Protein AF-A0AAU3I5W7-F1 (afdb_monomer_lite)

Sequence (65 aa):
MEIPETAVVLNQRIIARESLDSSVPAALKLKKRTKRFALDNELDHLPMGDIVSVALDEWLTARGF

Organism: NCBI:txid2903851

Radius of gyration: 12.73 Å; chains: 1; bounding box: 34×26×30 Å

Structure (mmCIF, N/CA/C/O backbone):
data_AF-A0AAU3I5W7-F1
#
_entry.id   AF-A0AAU3I5W7-F1
#
loop_
_atom_site.group_PDB
_atom_site.id
_atom_site.type_symbol
_atom_site.label_atom_id
_atom_site.label_alt_id
_atom_site.label_comp_id
_atom_site.label_asym_id
_atom_site.label_entity_id
_atom_site.label_seq_id
_atom_site.pdbx_PDB_ins_code
_atom_site.Ca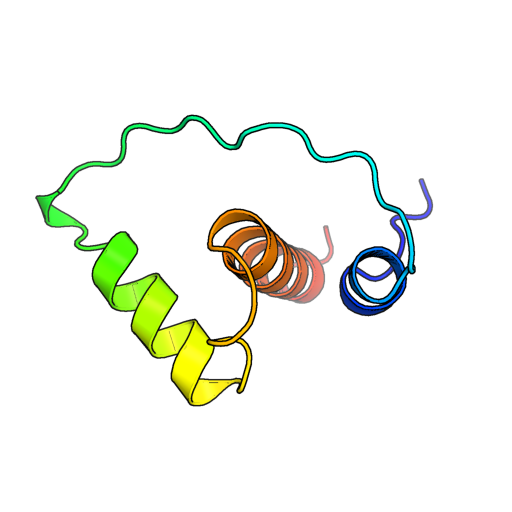rtn_x
_atom_site.Cartn_y
_atom_site.Cartn_z
_atom_site.occupancy
_atom_site.B_iso_or_equiv
_atom_site.auth_seq_id
_atom_site.auth_comp_id
_atom_site.auth_asym_id
_atom_site.auth_atom_id
_atom_site.pdbx_PDB_model_num
ATOM 1 N N . MET A 1 1 ? 3.614 -9.625 -19.554 1.00 53.53 1 MET A N 1
ATOM 2 C CA . MET A 1 1 ? 4.277 -8.320 -19.354 1.00 53.53 1 MET A CA 1
ATOM 3 C C . MET A 1 1 ? 5.014 -8.438 -18.039 1.00 53.53 1 MET A C 1
ATOM 5 O O . MET A 1 1 ? 4.423 -8.972 -17.114 1.00 53.53 1 MET A O 1
ATOM 9 N N . GLU A 1 2 ? 6.288 -8.071 -17.982 1.00 79.38 2 GLU A N 1
ATOM 10 C CA . GLU A 1 2 ? 7.051 -8.095 -16.731 1.00 79.38 2 GLU A CA 1
ATOM 11 C C . GLU A 1 2 ? 6.593 -6.905 -15.878 1.00 79.38 2 GLU A C 1
ATOM 13 O O . GLU A 1 2 ? 6.721 -5.757 -16.307 1.00 79.38 2 GLU A O 1
ATOM 18 N N . ILE A 1 3 ? 5.958 -7.183 -14.737 1.00 74.56 3 ILE A N 1
ATOM 19 C CA . ILE A 1 3 ? 5.543 -6.164 -13.769 1.00 74.56 3 ILE A CA 1
ATOM 20 C C . ILE A 1 3 ? 6.713 -5.995 -12.794 1.00 74.56 3 ILE A C 1
ATOM 22 O O . ILE A 1 3 ? 7.165 -6.993 -12.233 1.00 74.56 3 ILE A O 1
ATOM 26 N N . PRO A 1 4 ? 7.249 -4.778 -12.618 1.00 77.62 4 PRO A N 1
ATOM 27 C CA . PRO A 1 4 ? 8.364 -4.562 -11.709 1.00 77.62 4 PRO A CA 1
ATOM 28 C C . PRO A 1 4 ? 7.912 -4.698 -10.252 1.00 77.62 4 PRO A C 1
ATOM 30 O O . PRO A 1 4 ? 6.820 -4.263 -9.895 1.00 77.62 4 PRO A O 1
ATOM 33 N N . GLU A 1 5 ? 8.788 -5.229 -9.398 1.00 79.25 5 GLU A N 1
ATOM 34 C CA . GLU A 1 5 ? 8.543 -5.298 -7.956 1.00 79.25 5 GLU A CA 1
ATOM 35 C C . GLU A 1 5 ? 8.311 -3.896 -7.372 1.00 79.25 5 GLU A C 1
ATOM 37 O O . GLU A 1 5 ? 9.153 -2.997 -7.511 1.00 79.25 5 GLU A O 1
ATOM 42 N N . THR A 1 6 ? 7.196 -3.710 -6.661 1.00 80.88 6 THR A N 1
ATOM 43 C CA . THR A 1 6 ? 6.804 -2.395 -6.130 1.00 80.88 6 THR A CA 1
ATOM 44 C C . THR A 1 6 ? 7.878 -1.789 -5.228 1.00 80.88 6 THR A C 1
ATOM 46 O O . THR A 1 6 ? 8.199 -0.606 -5.354 1.00 80.88 6 THR A O 1
ATOM 49 N N . ALA A 1 7 ? 8.503 -2.594 -4.364 1.00 76.44 7 ALA A N 1
ATOM 50 C CA . ALA A 1 7 ? 9.578 -2.133 -3.484 1.00 76.44 7 ALA A CA 1
ATOM 51 C C . ALA A 1 7 ? 10.787 -1.590 -4.267 1.00 76.44 7 ALA A C 1
ATOM 53 O O . ALA A 1 7 ? 11.404 -0.607 -3.854 1.00 76.44 7 ALA A O 1
ATOM 54 N N . VAL A 1 8 ? 11.119 -2.188 -5.414 1.00 80.69 8 VAL A N 1
ATOM 55 C CA . VAL A 1 8 ? 12.232 -1.736 -6.262 1.00 80.69 8 VAL A CA 1
ATOM 56 C C . VAL A 1 8 ? 11.906 -0.391 -6.903 1.00 80.69 8 VAL A C 1
ATOM 58 O O . VAL A 1 8 ? 12.755 0.502 -6.913 1.00 80.69 8 VAL A O 1
ATOM 61 N N . VAL A 1 9 ? 10.677 -0.219 -7.398 1.00 82.06 9 VAL A N 1
ATOM 62 C CA . VAL A 1 9 ? 10.23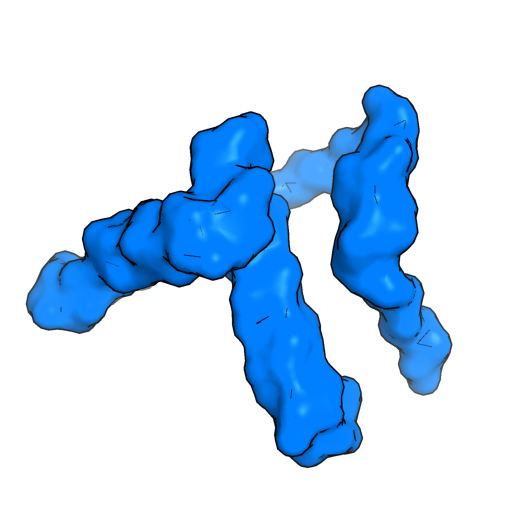6 1.047 -8.001 1.00 82.06 9 VAL A CA 1
ATOM 63 C C . VAL A 1 9 ? 10.204 2.161 -6.956 1.00 82.06 9 VAL A C 1
ATOM 65 O O . VAL A 1 9 ? 10.758 3.230 -7.197 1.00 82.06 9 VAL A O 1
ATOM 68 N N . LEU A 1 10 ? 9.628 1.907 -5.779 1.00 81.94 10 LEU A N 1
ATOM 69 C CA . LEU A 1 10 ? 9.481 2.910 -4.717 1.00 81.94 10 LEU A CA 1
ATOM 70 C C . LEU A 1 10 ? 10.809 3.348 -4.080 1.00 81.94 10 LEU A C 1
ATOM 72 O O . LEU A 1 10 ? 10.903 4.469 -3.583 1.00 81.94 10 LEU A O 1
ATOM 76 N N . ASN A 1 11 ? 11.847 2.510 -4.133 1.00 76.38 11 ASN A N 1
ATOM 77 C CA . ASN A 1 11 ? 13.182 2.845 -3.625 1.00 76.38 11 ASN A CA 1
ATOM 78 C C . ASN A 1 11 ? 14.016 3.727 -4.579 1.00 76.38 11 ASN A C 1
ATOM 80 O O . ASN A 1 11 ? 15.144 4.112 -4.252 1.00 76.38 11 ASN A O 1
ATOM 84 N N . GLN A 1 12 ? 13.503 4.070 -5.763 1.00 76.88 12 GLN A N 1
ATOM 85 C CA . GLN A 1 12 ? 14.197 4.951 -6.703 1.00 76.88 12 GLN A CA 1
ATOM 86 C C . GLN A 1 12 ? 14.240 6.406 -6.194 1.00 76.88 12 GLN A C 1
ATOM 88 O O . GLN A 1 12 ? 13.280 6.936 -5.640 1.00 76.88 12 GLN A O 1
ATOM 93 N N . ARG A 1 13 ? 15.369 7.099 -6.416 1.00 61.41 13 ARG A N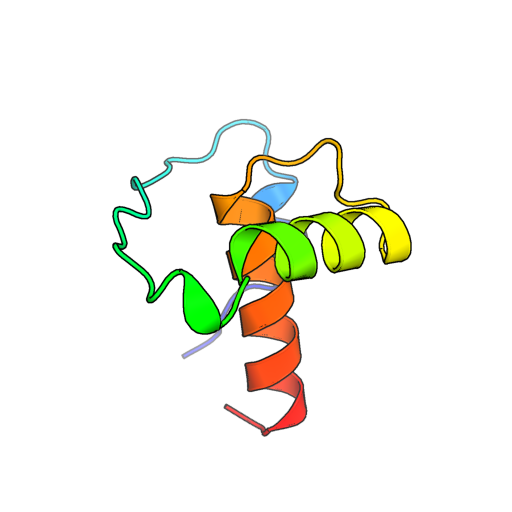 1
ATOM 94 C CA . ARG A 1 13 ? 15.595 8.466 -5.894 1.00 61.41 13 ARG A CA 1
ATOM 95 C C . ARG A 1 13 ? 14.655 9.525 -6.477 1.00 61.41 13 ARG A C 1
ATOM 97 O O . ARG A 1 13 ? 14.378 10.518 -5.812 1.00 61.41 13 ARG A O 1
ATOM 104 N N . ILE A 1 14 ? 14.215 9.353 -7.723 1.00 72.69 14 ILE A N 1
ATOM 105 C CA . ILE A 1 14 ? 13.306 10.265 -8.424 1.00 72.69 14 ILE A CA 1
ATOM 106 C C . ILE A 1 14 ? 12.290 9.400 -9.162 1.00 72.69 14 ILE A C 1
ATOM 108 O O . ILE A 1 14 ? 12.671 8.608 -10.017 1.00 72.69 14 ILE A O 1
ATOM 112 N N . ILE A 1 15 ? 11.012 9.563 -8.824 1.00 75.06 15 ILE A N 1
ATOM 113 C CA . ILE A 1 15 ? 9.907 8.768 -9.365 1.00 75.06 15 ILE A CA 1
ATOM 114 C C . ILE A 1 15 ? 8.793 9.730 -9.753 1.00 75.06 15 ILE A C 1
ATOM 116 O O . ILE A 1 15 ? 8.372 10.553 -8.930 1.00 75.06 15 ILE A O 1
ATOM 120 N N . ALA A 1 16 ? 8.323 9.637 -10.996 1.00 69.75 16 ALA A N 1
ATOM 121 C CA . ALA A 1 16 ? 7.112 10.323 -11.422 1.00 69.75 16 ALA A CA 1
ATOM 122 C C . ALA A 1 16 ? 5.909 9.669 -10.728 1.00 69.75 16 ALA A C 1
ATOM 124 O O . ALA A 1 16 ? 5.744 8.453 -10.787 1.00 69.75 16 ALA A O 1
ATOM 125 N N . ARG A 1 17 ? 5.097 10.474 -10.039 1.00 68.06 17 ARG A N 1
ATOM 126 C CA . ARG A 1 17 ? 3.920 10.009 -9.297 1.00 68.06 17 ARG A CA 1
ATOM 127 C C . ARG A 1 17 ? 2.665 10.591 -9.918 1.00 68.06 17 ARG A C 1
ATOM 129 O O . ARG A 1 17 ? 2.583 11.803 -10.112 1.00 68.06 17 ARG A O 1
ATOM 136 N N . GLU A 1 18 ? 1.682 9.740 -10.161 1.00 57.91 18 GLU A N 1
ATOM 137 C CA . GLU A 1 18 ? 0.315 10.177 -10.421 1.00 57.91 18 GLU A CA 1
ATOM 138 C C . GLU A 1 18 ? -0.448 10.294 -9.096 1.00 57.91 18 GLU A C 1
ATOM 140 O O . GLU A 1 18 ? -0.165 9.588 -8.125 1.00 57.91 18 GLU A O 1
ATOM 145 N N . SER A 1 19 ? -1.407 11.218 -9.028 1.00 54.97 19 SER A N 1
ATOM 146 C CA . SER A 1 19 ? -2.271 11.338 -7.854 1.00 54.97 19 SER A CA 1
ATOM 147 C C . SER A 1 19 ? -3.288 10.203 -7.856 1.00 54.97 19 SER A C 1
ATOM 149 O O . SER A 1 19 ? -4.078 10.083 -8.790 1.00 54.97 19 SER A O 1
ATOM 151 N N . LEU A 1 20 ? -3.326 9.412 -6.784 1.00 63.56 20 LEU A N 1
ATOM 152 C CA . LEU A 1 20 ? -4.415 8.467 -6.554 1.00 63.56 20 LEU A CA 1
ATOM 153 C C . LEU A 1 20 ? -5.637 9.229 -6.016 1.00 63.56 20 LEU A C 1
ATOM 155 O O . LEU A 1 20 ? -5.860 9.294 -4.805 1.00 63.56 20 LEU A O 1
ATOM 159 N N . ASP A 1 21 ? -6.411 9.843 -6.910 1.00 65.56 21 ASP A N 1
ATOM 160 C CA . ASP A 1 21 ? -7.662 10.519 -6.555 1.00 65.56 21 ASP A CA 1
ATOM 161 C C . ASP A 1 21 ? -8.805 9.496 -6.495 1.00 65.56 21 ASP A C 1
ATOM 163 O O . ASP A 1 21 ? -9.303 9.023 -7.517 1.00 65.56 21 ASP A O 1
ATOM 167 N N . SER A 1 22 ? -9.180 9.075 -5.283 1.00 65.38 22 SER A N 1
ATOM 168 C CA . SER A 1 22 ? -10.286 8.133 -5.095 1.00 65.38 22 SER A CA 1
ATOM 169 C C . SER A 1 22 ? -11.160 8.501 -3.900 1.00 65.38 22 SER A C 1
ATOM 171 O O . SER A 1 22 ? -10.703 8.635 -2.762 1.00 65.38 22 SER A O 1
ATOM 173 N N . SER A 1 23 ? -12.464 8.623 -4.160 1.00 72.94 23 SER A N 1
ATOM 174 C CA . SER A 1 23 ? -13.481 8.668 -3.114 1.00 72.94 23 SER A CA 1
ATOM 175 C C . SER A 1 23 ? -13.859 7.241 -2.732 1.00 72.94 23 SER A C 1
ATOM 177 O O . SER A 1 23 ? -14.285 6.453 -3.575 1.00 72.94 23 SER A O 1
ATOM 179 N N . VAL A 1 24 ? -13.704 6.902 -1.452 1.00 78.50 24 VAL A N 1
ATOM 180 C CA . VAL A 1 24 ? -14.062 5.584 -0.915 1.00 78.50 24 VAL A CA 1
ATOM 181 C C . VAL A 1 24 ? -15.193 5.700 0.106 1.00 78.50 24 VAL A C 1
ATOM 183 O O . VAL A 1 24 ? -15.208 6.652 0.893 1.00 78.50 24 VAL A O 1
ATOM 186 N N . PRO A 1 25 ? -16.121 4.725 0.176 1.00 81.88 25 PRO A N 1
ATOM 187 C CA . PRO A 1 25 ? -17.176 4.744 1.182 1.00 81.88 25 PRO A CA 1
ATOM 188 C C . PRO A 1 25 ? -16.614 4.783 2.611 1.00 81.88 25 PRO A C 1
ATOM 190 O O . PRO A 1 25 ? -15.907 3.871 3.050 1.00 81.88 25 PRO A O 1
ATOM 193 N N . ALA A 1 26 ? -16.977 5.815 3.379 1.00 79.69 26 ALA A N 1
ATOM 194 C CA . ALA A 1 26 ? -16.474 6.018 4.741 1.00 79.69 26 ALA A CA 1
ATOM 195 C C . ALA A 1 26 ? -16.804 4.849 5.691 1.00 79.69 26 ALA A C 1
ATOM 197 O O . ALA A 1 26 ? -16.009 4.525 6.577 1.00 79.69 26 ALA A O 1
ATOM 198 N N . ALA A 1 27 ? -17.937 4.170 5.468 1.00 81.81 27 ALA A N 1
ATOM 199 C CA . ALA A 1 27 ? -18.372 3.007 6.243 1.00 81.81 27 ALA A CA 1
ATOM 200 C C . ALA A 1 27 ? -17.347 1.856 6.236 1.00 81.81 27 ALA A C 1
ATOM 202 O O . ALA A 1 27 ? -17.216 1.143 7.230 1.00 81.81 27 ALA A O 1
ATOM 203 N N . LEU A 1 28 ? -16.561 1.720 5.161 1.00 76.44 28 LEU A N 1
ATOM 204 C CA . LEU A 1 28 ? -15.522 0.691 5.034 1.00 76.44 28 LEU A CA 1
ATOM 205 C C . LEU A 1 28 ? -14.255 1.012 5.838 1.00 76.44 28 LEU A C 1
ATOM 207 O O . LEU A 1 28 ? -13.386 0.150 5.998 1.00 76.44 28 LEU A O 1
ATOM 211 N N . LYS A 1 29 ? -14.134 2.253 6.336 1.00 84.19 29 LYS A N 1
ATOM 212 C CA . LYS A 1 29 ? -13.010 2.747 7.146 1.00 84.19 29 LYS A CA 1
ATOM 213 C C . LYS A 1 29 ? -11.639 2.465 6.511 1.00 84.19 29 LYS A C 1
ATOM 215 O O . LYS A 1 29 ? -10.663 2.253 7.234 1.00 84.19 29 LYS A O 1
ATOM 220 N N . LEU A 1 30 ? -11.548 2.480 5.175 1.00 87.19 30 LEU A N 1
ATOM 221 C CA . LEU A 1 30 ? -10.341 2.070 4.444 1.00 87.19 30 LEU A CA 1
ATOM 222 C C . LEU A 1 30 ? -9.114 2.881 4.861 1.00 87.19 30 LEU A C 1
ATOM 224 O O . LEU A 1 30 ? -8.130 2.287 5.271 1.00 87.19 30 LEU A O 1
ATOM 228 N N . LYS A 1 31 ? -9.215 4.213 4.949 1.00 85.88 31 LYS A N 1
ATOM 229 C CA . LYS A 1 31 ? -8.110 5.068 5.425 1.00 85.88 31 LYS A CA 1
ATOM 230 C C . LYS A 1 31 ? -7.545 4.635 6.787 1.00 85.88 31 LYS A C 1
ATOM 232 O O . LYS A 1 31 ? -6.338 4.694 6.993 1.00 85.88 31 LYS A O 1
ATOM 237 N N . LYS A 1 32 ? -8.394 4.197 7.727 1.00 88.81 32 LYS A N 1
ATOM 238 C CA . LYS A 1 32 ? -7.945 3.700 9.042 1.00 88.81 32 LYS A CA 1
ATOM 239 C C . LYS A 1 32 ? -7.237 2.351 8.909 1.00 88.81 32 LYS A C 1
ATOM 241 O O . LYS A 1 32 ? -6.205 2.148 9.539 1.00 88.81 32 LYS A O 1
ATOM 246 N N . ARG A 1 33 ? -7.793 1.442 8.107 1.00 92.75 33 ARG A N 1
ATOM 247 C CA . ARG A 1 33 ? -7.235 0.103 7.876 1.00 92.75 33 ARG A CA 1
ATOM 248 C C . ARG A 1 33 ? 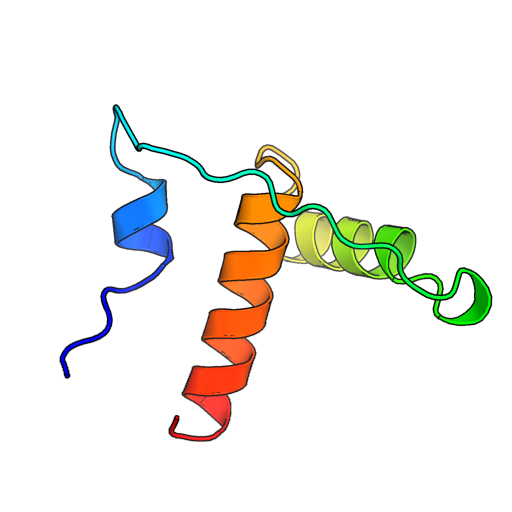-5.896 0.172 7.140 1.00 92.75 33 ARG A C 1
ATOM 250 O O . ARG A 1 33 ? -4.958 -0.470 7.586 1.00 92.75 33 ARG A O 1
ATOM 257 N N . THR A 1 34 ? -5.778 1.015 6.114 1.00 92.06 34 THR A N 1
ATOM 258 C CA . THR A 1 34 ? -4.527 1.240 5.374 1.00 92.06 34 THR A CA 1
ATOM 259 C C . THR A 1 34 ? -3.440 1.834 6.268 1.00 92.06 34 THR A C 1
ATOM 261 O O . THR A 1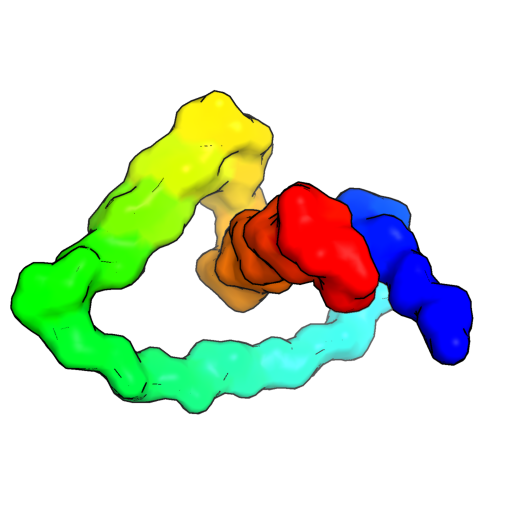 34 ? -2.311 1.368 6.239 1.00 92.06 34 THR A O 1
ATOM 264 N N . LYS A 1 35 ? -3.777 2.790 7.150 1.00 90.06 35 LYS A N 1
ATOM 265 C CA . LYS A 1 35 ? -2.820 3.287 8.157 1.00 90.06 35 LYS A CA 1
ATOM 266 C C . LYS A 1 35 ? -2.349 2.198 9.119 1.00 90.06 35 LYS A C 1
ATOM 268 O O . LYS A 1 35 ? -1.193 2.203 9.516 1.00 90.06 35 LYS A O 1
ATOM 273 N N . ARG A 1 36 ? -3.243 1.290 9.525 1.00 94.44 36 ARG A N 1
ATOM 274 C CA . ARG A 1 36 ? -2.870 0.180 10.405 1.00 94.44 36 ARG A CA 1
ATOM 275 C C . ARG A 1 36 ? -1.956 -0.815 9.691 1.00 94.44 36 ARG A C 1
ATOM 277 O O . ARG A 1 36 ? -0.926 -1.150 10.252 1.00 94.44 36 ARG A O 1
ATOM 284 N N . PHE A 1 37 ? -2.297 -1.190 8.458 1.00 94.31 37 PHE A N 1
ATOM 285 C CA . PHE A 1 37 ? -1.434 -1.996 7.592 1.00 94.31 37 PHE A CA 1
ATOM 286 C C . PHE A 1 37 ? -0.041 -1.373 7.450 1.00 94.31 37 PHE A C 1
ATOM 288 O O . PHE A 1 37 ? 0.946 -2.077 7.601 1.00 94.31 37 PHE A O 1
ATOM 295 N N . ALA A 1 38 ? 0.042 -0.055 7.234 1.00 94.44 38 ALA A N 1
ATOM 296 C CA . ALA A 1 38 ? 1.323 0.633 7.118 1.00 94.44 38 ALA A CA 1
ATOM 297 C C . ALA A 1 38 ? 2.178 0.491 8.384 1.00 94.44 38 ALA A C 1
ATOM 299 O O . ALA A 1 38 ? 3.351 0.172 8.283 1.00 94.44 38 ALA A O 1
ATOM 300 N N . LEU A 1 39 ? 1.587 0.667 9.569 1.00 95.75 39 LEU A N 1
ATOM 301 C CA . LEU A 1 39 ? 2.298 0.487 10.840 1.00 95.75 39 LEU A CA 1
ATOM 302 C C . LEU A 1 39 ? 2.754 -0.959 11.055 1.00 95.75 39 LEU A C 1
ATOM 304 O O . LEU A 1 39 ? 3.875 -1.181 11.492 1.00 95.75 39 LEU A O 1
ATOM 308 N N . ASP A 1 40 ? 1.888 -1.930 10.757 1.00 96.25 40 ASP A N 1
ATOM 309 C CA . ASP A 1 40 ? 2.194 -3.353 10.942 1.00 96.25 40 ASP A CA 1
ATOM 310 C C . ASP A 1 40 ? 3.306 -3.844 9.984 1.00 96.25 40 ASP A C 1
ATOM 312 O O . ASP A 1 40 ? 3.932 -4.860 10.267 1.00 96.25 40 ASP A O 1
ATOM 316 N N . ASN A 1 41 ? 3.570 -3.115 8.890 1.00 93.69 41 ASN A N 1
AT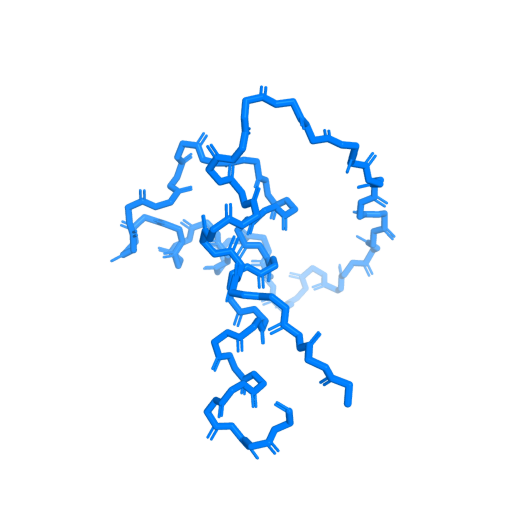OM 317 C CA . ASN A 1 41 ? 4.587 -3.434 7.877 1.00 93.69 41 ASN A CA 1
ATOM 318 C C . ASN A 1 41 ? 5.706 -2.376 7.771 1.00 93.69 41 ASN A C 1
ATOM 320 O O . ASN A 1 41 ? 6.440 -2.364 6.789 1.00 93.69 41 ASN A O 1
ATOM 324 N N . GLU A 1 42 ? 5.825 -1.466 8.744 1.00 94.69 42 GLU A N 1
ATOM 325 C CA . GLU A 1 42 ? 6.867 -0.417 8.786 1.00 94.69 42 GLU A CA 1
ATOM 326 C C . GLU A 1 42 ? 6.868 0.554 7.576 1.00 94.69 42 GLU A C 1
ATOM 328 O O . GLU A 1 42 ? 7.873 1.182 7.243 1.00 94.69 42 GLU A O 1
ATOM 333 N N . LEU A 1 43 ? 5.715 0.732 6.924 1.00 94.12 43 LEU A N 1
ATOM 334 C CA . LEU A 1 43 ? 5.506 1.606 5.760 1.00 94.12 43 LEU A CA 1
ATOM 335 C C . LEU A 1 43 ? 4.915 2.978 6.125 1.00 94.12 43 LEU A C 1
ATOM 337 O O . LEU A 1 43 ? 4.530 3.741 5.242 1.00 94.12 43 LEU A O 1
ATOM 341 N N . ASP A 1 44 ? 4.770 3.311 7.407 1.00 92.00 44 ASP A N 1
ATOM 342 C CA . ASP A 1 44 ? 4.077 4.526 7.862 1.00 92.00 44 ASP A CA 1
ATOM 343 C C . ASP A 1 44 ? 4.792 5.838 7.490 1.00 92.00 44 ASP A C 1
ATOM 345 O O . ASP A 1 44 ? 4.174 6.905 7.491 1.00 92.00 44 ASP A O 1
ATOM 349 N N . HIS A 1 45 ? 6.064 5.745 7.105 1.00 90.56 45 HIS A N 1
ATOM 350 C CA . HIS A 1 45 ? 6.858 6.835 6.545 1.00 90.56 45 HIS A CA 1
ATOM 351 C C . HIS A 1 45 ? 6.562 7.116 5.057 1.00 90.56 45 HIS A C 1
ATOM 353 O O . HIS A 1 45 ? 6.954 8.168 4.545 1.00 90.56 45 HIS A O 1
ATOM 359 N N . LEU A 1 46 ? 5.877 6.203 4.356 1.00 88.38 46 LEU A N 1
ATOM 360 C CA . LEU A 1 46 ? 5.536 6.335 2.939 1.00 88.38 46 LEU A CA 1
ATOM 361 C C . LEU A 1 46 ? 4.240 7.141 2.734 1.00 88.38 46 LEU A C 1
ATOM 363 O O . LEU A 1 46 ? 3.351 7.157 3.592 1.00 88.38 46 LEU A O 1
ATOM 367 N N . PRO A 1 47 ? 4.070 7.812 1.579 1.00 88.81 47 PRO A N 1
ATOM 368 C CA . PRO A 1 47 ? 2.802 8.449 1.250 1.00 88.81 47 PRO A CA 1
ATOM 369 C C . PRO A 1 47 ? 1.694 7.399 1.047 1.00 88.81 47 PRO A C 1
ATOM 371 O O . PRO A 1 47 ? 1.937 6.272 0.628 1.00 88.81 47 PRO A O 1
ATOM 374 N N . MET A 1 48 ? 0.438 7.789 1.299 1.00 87.69 48 MET A N 1
ATOM 375 C CA . MET A 1 48 ? -0.724 6.883 1.240 1.00 87.69 48 MET A CA 1
ATOM 376 C C . MET A 1 48 ? -0.856 6.137 -0.097 1.00 87.69 48 MET A C 1
ATOM 378 O O . MET A 1 48 ? -1.252 4.977 -0.094 1.00 87.69 48 MET A O 1
ATOM 382 N N . GLY A 1 49 ? -0.539 6.792 -1.218 1.00 86.81 49 GLY A N 1
ATOM 383 C CA . GLY A 1 49 ? -0.550 6.154 -2.537 1.00 86.81 49 GLY A CA 1
ATOM 384 C C . GLY A 1 49 ? 0.423 4.977 -2.611 1.00 86.81 49 GLY A C 1
ATOM 385 O O . GLY A 1 49 ? 0.013 3.885 -2.977 1.00 86.81 49 GLY A O 1
ATOM 386 N N . ASP A 1 50 ? 1.663 5.172 -2.160 1.00 89.75 50 ASP A N 1
ATOM 387 C CA . ASP A 1 50 ? 2.713 4.147 -2.172 1.00 89.75 50 ASP A CA 1
ATOM 388 C C . ASP A 1 50 ? 2.349 2.968 -1.247 1.00 89.75 50 ASP A C 1
ATOM 390 O O . ASP A 1 50 ? 2.512 1.811 -1.629 1.00 89.75 50 ASP A O 1
ATOM 394 N N . ILE A 1 51 ? 1.752 3.242 -0.078 1.00 91.75 51 ILE A N 1
ATOM 395 C CA . ILE A 1 51 ? 1.229 2.197 0.826 1.00 91.75 51 ILE A CA 1
ATOM 396 C C . ILE A 1 51 ? 0.144 1.360 0.129 1.00 91.75 51 ILE A C 1
ATOM 398 O O . ILE A 1 51 ? 0.126 0.136 0.253 1.00 91.75 51 ILE A O 1
ATOM 402 N N . VAL A 1 52 ? -0.783 2.013 -0.582 1.00 91.25 52 VAL A N 1
ATOM 403 C CA . VAL A 1 52 ? -1.847 1.320 -1.325 1.00 91.25 52 VAL A CA 1
ATOM 404 C C . VAL A 1 52 ? -1.261 0.485 -2.462 1.00 91.25 52 VAL A C 1
ATOM 406 O O . VAL A 1 52 ? -1.717 -0.640 -2.650 1.00 91.25 52 VAL A O 1
ATOM 409 N N . SER A 1 53 ? -0.253 0.994 -3.174 1.00 91.38 53 SER A N 1
ATOM 410 C CA . SER A 1 53 ? 0.433 0.256 -4.238 1.00 91.38 53 SER A CA 1
ATOM 411 C C . SER A 1 53 ? 1.072 -1.027 -3.713 1.00 91.38 53 SER A C 1
ATOM 413 O O . SER A 1 53 ? 0.799 -2.087 -4.266 1.00 91.38 53 SER A O 1
ATOM 415 N N . VAL A 1 54 ? 1.829 -0.959 -2.609 1.00 92.06 54 VAL A N 1
ATOM 416 C CA . VAL A 1 54 ? 2.434 -2.151 -1.980 1.00 92.06 54 VAL A CA 1
ATOM 417 C C . VAL A 1 54 ? 1.358 -3.161 -1.580 1.00 92.06 54 VAL A C 1
ATOM 419 O O . VAL A 1 54 ? 1.426 -4.326 -1.961 1.00 92.06 54 VAL A O 1
ATOM 422 N N . ALA A 1 55 ? 0.318 -2.709 -0.873 1.00 93.12 55 ALA A N 1
ATOM 423 C CA . ALA A 1 55 ? -0.749 -3.594 -0.410 1.00 93.12 55 ALA A CA 1
ATOM 424 C C . ALA A 1 55 ? -1.516 -4.267 -1.565 1.00 93.12 55 ALA A C 1
ATOM 426 O O . ALA A 1 55 ? -1.971 -5.405 -1.435 1.00 93.12 55 ALA A O 1
ATOM 427 N N . LEU A 1 56 ? -1.709 -3.557 -2.681 1.00 92.88 56 LEU A N 1
ATOM 428 C CA . LEU A 1 56 ? -2.396 -4.088 -3.856 1.00 92.88 56 LEU A CA 1
ATOM 429 C C . LEU A 1 56 ? -1.515 -5.077 -4.625 1.00 92.88 56 LEU A C 1
ATOM 431 O O . LEU A 1 56 ? -2.019 -6.121 -5.034 1.00 92.88 56 LEU A O 1
ATOM 435 N N . ASP A 1 57 ? -0.230 -4.771 -4.789 1.00 93.69 57 ASP A N 1
ATOM 436 C CA . ASP A 1 57 ? 0.744 -5.641 -5.453 1.00 93.69 57 ASP A CA 1
ATOM 437 C C . ASP A 1 57 ? 0.894 -6.982 -4.723 1.00 93.69 57 ASP A C 1
ATOM 439 O O . ASP A 1 57 ? 0.770 -8.045 -5.334 1.00 93.69 57 ASP A O 1
ATOM 443 N N . GLU A 1 58 ? 1.022 -6.953 -3.392 1.00 91.81 58 GLU A N 1
ATOM 444 C CA . GLU A 1 58 ? 1.024 -8.163 -2.559 1.00 91.81 58 GLU A CA 1
ATOM 445 C C . GLU A 1 58 ? -0.256 -8.992 -2.749 1.00 91.81 58 GLU A C 1
ATOM 447 O O . GLU A 1 58 ? -0.207 -10.217 -2.892 1.00 91.81 58 GLU A O 1
ATOM 452 N N . TRP A 1 59 ? -1.420 -8.333 -2.783 1.00 94.00 59 TRP A N 1
ATOM 453 C CA . TRP A 1 59 ? -2.705 -9.008 -2.971 1.00 94.00 59 TRP A CA 1
ATOM 454 C C . TRP A 1 59 ? -2.862 -9.625 -4.369 1.00 94.00 59 TRP A C 1
ATOM 456 O O . TRP A 1 59 ? -3.440 -10.710 -4.489 1.00 94.00 59 TRP A O 1
ATOM 466 N N . LEU A 1 60 ? -2.374 -8.951 -5.415 1.00 93.94 60 LEU A N 1
ATOM 467 C CA . LEU A 1 60 ? -2.395 -9.439 -6.798 1.00 93.94 60 LEU A CA 1
ATOM 468 C C . LEU A 1 60 ? -1.437 -10.619 -6.976 1.00 93.94 60 LEU A C 1
ATOM 470 O O . LEU A 1 60 ? -1.861 -11.677 -7.449 1.00 93.94 60 LEU A O 1
ATOM 474 N N . THR A 1 61 ? -0.205 -10.476 -6.486 1.00 90.75 61 THR A N 1
ATOM 475 C CA . THR A 1 61 ? 0.829 -11.520 -6.514 1.00 90.75 61 THR A CA 1
ATOM 476 C C . THR A 1 61 ? 0.346 -12.785 -5.809 1.00 90.75 61 THR A C 1
ATOM 478 O O . THR A 1 61 ? 0.428 -13.882 -6.363 1.00 90.75 61 THR A O 1
ATOM 481 N N . ALA A 1 62 ? -0.262 -12.652 -4.623 1.00 93.81 62 ALA A N 1
ATOM 482 C CA . ALA A 1 62 ? -0.828 -13.784 -3.882 1.00 93.81 62 ALA A CA 1
ATOM 483 C C . ALA A 1 62 ? -1.963 -14.514 -4.633 1.00 93.81 62 ALA A C 1
ATOM 485 O O . ALA A 1 62 ? -2.320 -15.639 -4.278 1.00 93.81 62 ALA A O 1
ATOM 486 N N . ARG A 1 63 ? -2.546 -13.884 -5.658 1.00 94.69 63 ARG A N 1
ATOM 487 C CA . ARG A 1 63 ? -3.604 -14.440 -6.513 1.00 94.69 63 ARG A CA 1
ATOM 488 C C . ARG A 1 63 ? -3.113 -14.876 -7.895 1.00 94.69 63 ARG A C 1
ATOM 490 O O . ARG A 1 63 ? -3.917 -15.415 -8.653 1.00 94.69 63 ARG A O 1
ATOM 497 N N . GLY A 1 64 ? -1.830 -14.684 -8.203 1.00 92.50 64 GLY A N 1
ATOM 498 C CA . GLY A 1 64 ? -1.227 -15.051 -9.485 1.00 92.50 64 GLY A CA 1
ATOM 499 C C . GLY A 1 64 ? -1.611 -14.133 -10.649 1.00 92.50 64 GLY A C 1
ATOM 500 O O . GLY A 1 64 ? -1.637 -14.606 -11.786 1.00 92.50 64 GLY A O 1
ATOM 501 N N . PHE A 1 65 ? -1.955 -12.873 -10.362 1.00 86.12 65 PHE A N 1
ATOM 502 C CA . PHE A 1 65 ? -2.113 -11.827 -11.380 1.00 86.12 65 PHE A CA 1
ATOM 503 C C . PHE A 1 65 ? -0.785 -11.142 -11.692 1.00 86.12 65 PHE A C 1
ATOM 505 O O . PHE A 1 65 ? 0.058 -11.071 -10.772 1.00 86.12 65 PHE A O 1
#

pLDDT: mean 83.56, std 10.92, range [53.53, 96.25]

Secondary structure (DSSP, 8-state):
--PPPHHHHHTSSS-----------GGG-HHHHHHHHHHHTT-TTS-HHHHHHHHHHHHHHTTT-

Foldseek 3Di:
DDDDDLVVQVPDPDHDDDDPDDDDPVVVVVVVVLCVQCVVVVNNVPPSVSSVVNVVVVVCVVVVD